Protein AF-A0AAV8XSD7-F1 (afdb_monomer_lite)

Foldseek 3Di:
DVVVVVVVVVCCLVVPPVNCVPDPPPDPVDCVVVVVVLCCCCCPVQVPPDDDDSVRSVVCVVPPVVVSVVVVVVCVVVVVDCVVVVVVVVVVVVVVPDDDDDDD

pLDDT: mean 77.79, std 9.69, range [54.22, 89.88]

Secondary structure (DSSP, 8-state):
-HHHHHHHHHTHHHH-GGG-TTS----S-SHHHHHHHHHHIIIIIS---S---HHHHHHIIIIIHHHHHHHHHHHHHTT---HHHHHHHHHHHHHHT-------

Radius of gyration: 22.31 Å; chains: 1; bounding box: 52×34×52 Å

Structure (mmCIF, N/CA/C/O backbone):
data_AF-A0AAV8XSD7-F1
#
_entry.id   AF-A0AAV8XSD7-F1
#
loop_
_atom_site.group_PDB
_atom_site.id
_atom_site.type_symbol
_atom_site.label_atom_id
_atom_site.label_alt_id
_atom_site.label_comp_id
_atom_site.label_asym_id
_atom_site.label_entity_id
_atom_site.label_seq_id
_atom_site.pdbx_PDB_ins_code
_atom_site.Cartn_x
_atom_site.Cartn_y
_atom_site.Cartn_z
_atom_site.occupancy
_atom_site.B_iso_or_equiv
_atom_site.auth_seq_id
_atom_site.auth_comp_id
_atom_site.auth_asym_id
_atom_site.auth_atom_id
_atom_site.pdbx_PDB_model_num
ATOM 1 N N . MET A 1 1 ? 0.364 -23.847 -28.672 1.00 54.22 1 MET A N 1
ATOM 2 C CA . MET A 1 1 ? 0.745 -23.024 -27.497 1.00 54.22 1 MET A CA 1
ATOM 3 C C . MET A 1 1 ? 2.248 -22.760 -27.501 1.00 54.22 1 MET A C 1
ATOM 5 O O . MET A 1 1 ? 2.634 -21.608 -27.377 1.00 54.22 1 MET A O 1
ATOM 9 N N . GLU A 1 2 ? 3.074 -23.784 -27.747 1.00 67.25 2 GLU A N 1
ATOM 10 C CA . GLU A 1 2 ? 4.537 -23.653 -27.875 1.00 67.25 2 GLU A CA 1
ATOM 11 C C . GLU A 1 2 ? 4.976 -22.724 -29.016 1.00 67.25 2 GLU A C 1
ATOM 13 O O . GLU A 1 2 ? 5.759 -21.813 -28.773 1.00 67.25 2 GLU A O 1
ATOM 18 N N . GLU A 1 3 ? 4.401 -22.846 -30.218 1.00 75.81 3 GLU A N 1
ATOM 19 C CA . GLU A 1 3 ? 4.748 -21.974 -31.360 1.00 75.81 3 GLU A CA 1
ATOM 20 C C . GLU A 1 3 ? 4.513 -20.482 -31.080 1.00 75.81 3 GLU A C 1
ATOM 22 O O . GLU A 1 3 ? 5.280 -19.627 -31.514 1.00 75.81 3 GLU A O 1
ATOM 27 N N . HIS A 1 4 ? 3.476 -20.158 -30.302 1.00 77.75 4 HIS A N 1
ATOM 28 C CA . HIS A 1 4 ? 3.166 -18.774 -29.952 1.00 77.75 4 HIS A CA 1
ATOM 29 C C . HIS A 1 4 ? 4.194 -18.194 -28.973 1.00 77.75 4 HIS A C 1
ATOM 31 O O . HIS A 1 4 ? 4.598 -17.043 -29.113 1.00 77.75 4 HIS A O 1
ATOM 37 N N . ILE A 1 5 ? 4.655 -19.001 -28.011 1.00 80.12 5 ILE A N 1
ATOM 38 C CA . ILE A 1 5 ? 5.697 -18.608 -27.054 1.00 80.12 5 ILE A CA 1
ATOM 39 C C . ILE A 1 5 ? 7.043 -18.452 -27.769 1.00 80.12 5 ILE A C 1
ATOM 41 O O . ILE A 1 5 ? 7.755 -17.483 -27.508 1.00 80.12 5 ILE A O 1
ATOM 45 N N . VAL A 1 6 ? 7.369 -19.356 -28.699 1.00 88.31 6 VAL A N 1
ATOM 46 C CA . VAL A 1 6 ? 8.601 -19.289 -29.500 1.00 88.31 6 VAL A CA 1
ATOM 47 C C . VAL A 1 6 ? 8.615 -18.027 -30.362 1.00 88.31 6 VAL A C 1
ATOM 49 O O . VAL A 1 6 ? 9.556 -17.243 -30.255 1.00 88.31 6 VAL A O 1
ATOM 52 N N . GLY A 1 7 ? 7.541 -17.749 -31.108 1.00 86.62 7 GLY A N 1
ATOM 53 C CA . GLY A 1 7 ? 7.449 -16.526 -31.914 1.00 86.62 7 GLY A CA 1
ATOM 54 C C . GLY A 1 7 ? 7.489 -15.241 -31.074 1.00 86.62 7 GLY A C 1
ATOM 55 O O . GLY A 1 7 ? 8.052 -14.227 -31.488 1.00 86.62 7 GLY A O 1
ATOM 56 N N . PHE A 1 8 ? 6.947 -15.270 -29.852 1.00 82.44 8 PHE A N 1
ATOM 57 C CA . PHE A 1 8 ? 7.034 -14.136 -28.928 1.00 82.44 8 PHE A CA 1
ATOM 58 C C . PHE A 1 8 ? 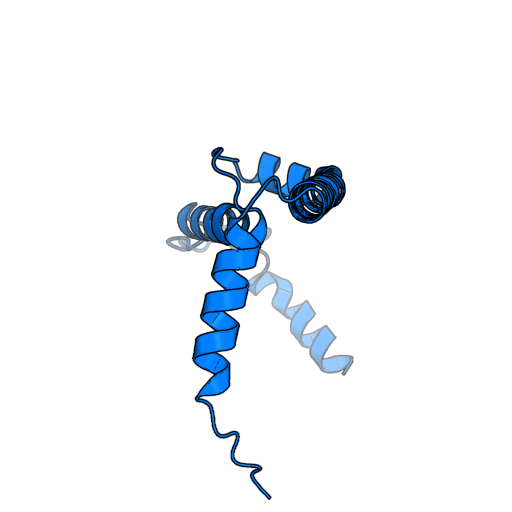8.458 -13.929 -28.383 1.00 82.44 8 PHE A C 1
ATOM 60 O O . PHE A 1 8 ? 8.913 -12.791 -28.223 1.00 82.44 8 PHE A O 1
ATOM 67 N N . TRP A 1 9 ? 9.176 -15.025 -28.122 1.00 84.50 9 TRP A N 1
ATOM 68 C CA . TRP A 1 9 ? 10.564 -15.016 -27.660 1.00 84.50 9 TRP A CA 1
ATOM 69 C C . TRP A 1 9 ? 11.548 -14.580 -28.750 1.00 84.50 9 TRP A C 1
ATOM 71 O O . TRP A 1 9 ? 12.518 -13.881 -28.455 1.00 84.50 9 TRP A O 1
ATOM 81 N N . GLU A 1 10 ? 11.299 -14.922 -30.012 1.00 88.19 10 GLU A N 1
ATOM 82 C CA . GLU A 1 10 ? 12.102 -14.456 -31.151 1.00 88.19 10 GLU A CA 1
ATOM 83 C C . GLU A 1 10 ? 12.074 -12.927 -31.282 1.00 88.19 10 GLU A C 1
ATOM 85 O O . GLU A 1 10 ? 13.098 -12.301 -31.558 1.00 88.19 10 GLU A O 1
ATOM 90 N N . ARG A 1 11 ? 10.938 -12.305 -30.948 1.00 82.81 11 ARG A N 1
ATOM 91 C CA . ARG A 1 11 ? 10.760 -10.844 -30.930 1.00 82.81 11 ARG A CA 1
ATOM 92 C C . ARG A 1 11 ? 11.287 -10.157 -29.667 1.00 82.81 11 ARG A C 1
ATOM 94 O O . ARG A 1 11 ? 11.029 -8.973 -29.454 1.00 82.81 11 ARG A O 1
ATOM 101 N N . LYS A 1 12 ? 12.053 -10.855 -28.820 1.00 84.75 12 LYS A N 1
ATOM 102 C CA . LYS A 1 12 ? 12.580 -10.301 -27.557 1.00 84.75 12 LYS A CA 1
ATOM 103 C C . LYS A 1 12 ? 13.391 -9.029 -27.695 1.00 84.75 12 LYS A C 1
ATOM 105 O O . LYS A 1 12 ? 13.400 -8.209 -26.784 1.00 84.75 12 LYS A O 1
ATOM 110 N N . THR A 1 13 ? 14.055 -8.836 -28.824 1.00 78.88 13 THR A N 1
ATOM 111 C CA . THR A 1 13 ? 14.844 -7.632 -29.100 1.00 78.88 13 THR A CA 1
ATOM 112 C C . THR A 1 13 ? 13.969 -6.387 -29.259 1.00 78.88 13 THR A C 1
ATOM 114 O O . THR A 1 13 ? 14.421 -5.286 -28.959 1.00 78.88 13 THR A O 1
ATOM 117 N N . GLU A 1 14 ? 12.699 -6.537 -29.643 1.00 76.88 14 GLU A N 1
ATOM 118 C CA . GLU A 1 14 ? 11.757 -5.420 -29.763 1.00 76.88 14 GLU A CA 1
ATOM 119 C C . GLU A 1 14 ? 11.285 -4.908 -28.396 1.00 76.88 14 GLU A C 1
ATOM 121 O O . GLU A 1 14 ? 10.973 -3.722 -28.248 1.00 76.88 14 GLU A O 1
ATOM 126 N N . TRP A 1 15 ? 11.224 -5.777 -27.381 1.00 70.94 15 TRP A N 1
ATOM 127 C CA . TRP A 1 15 ? 10.711 -5.448 -26.046 1.00 70.94 15 TRP A CA 1
ATOM 128 C C . TRP A 1 15 ? 11.747 -5.479 -24.918 1.00 70.94 15 TRP A C 1
ATOM 130 O O . TRP A 1 15 ? 11.494 -4.877 -23.872 1.00 70.94 15 TRP A O 1
ATOM 140 N N . CYS A 1 16 ? 12.933 -6.064 -25.115 1.00 74.19 16 CYS A N 1
ATOM 141 C CA . CYS A 1 16 ? 14.028 -5.942 -24.154 1.00 74.19 16 CYS A CA 1
ATOM 142 C C . CYS A 1 16 ? 14.504 -4.493 -24.088 1.00 74.19 16 CYS A C 1
ATOM 144 O O . CYS A 1 16 ? 14.966 -3.926 -25.078 1.00 74.19 16 CYS A O 1
ATOM 146 N N . LEU A 1 17 ? 14.480 -3.918 -22.886 1.00 67.19 17 LEU A N 1
ATOM 147 C CA . LEU A 1 17 ? 15.028 -2.587 -22.612 1.00 67.19 17 LEU A CA 1
ATOM 148 C C . LEU A 1 17 ? 16.500 -2.474 -23.040 1.00 67.19 17 LEU A C 1
ATOM 150 O O . LEU A 1 17 ? 16.912 -1.443 -23.562 1.00 67.19 17 LEU A O 1
ATOM 154 N N . CYS A 1 18 ? 17.251 -3.569 -22.898 1.00 73.75 18 CYS A N 1
ATOM 155 C CA . CYS A 1 18 ? 18.647 -3.695 -23.300 1.00 73.75 18 CYS A CA 1
ATOM 156 C C . CYS A 1 18 ? 18.891 -3.459 -24.803 1.00 73.75 18 CYS A C 1
ATOM 158 O O . CYS A 1 18 ? 19.943 -2.958 -25.189 1.00 73.75 18 CYS A O 1
ATOM 160 N N . CYS A 1 19 ? 17.911 -3.780 -25.652 1.00 71.00 19 CYS A N 1
ATOM 161 C CA . CYS A 1 19 ? 18.003 -3.675 -27.110 1.00 71.00 19 CYS A CA 1
ATOM 162 C C . CYS A 1 19 ? 17.444 -2.349 -27.657 1.00 71.00 19 CYS A C 1
ATOM 164 O O . CYS A 1 19 ? 17.556 -2.080 -28.850 1.00 71.00 19 CYS A O 1
ATOM 166 N N . ARG A 1 20 ? 16.864 -1.497 -26.800 1.00 68.75 20 ARG A N 1
ATOM 167 C CA . ARG A 1 20 ? 16.229 -0.220 -27.181 1.00 68.75 20 ARG A CA 1
ATOM 168 C C . ARG A 1 20 ? 17.167 0.991 -27.105 1.00 68.75 20 ARG A C 1
ATOM 170 O O . ARG A 1 20 ? 16.712 2.118 -27.255 1.00 68.75 20 ARG A O 1
ATOM 177 N N . SER A 1 21 ? 18.469 0.760 -26.919 1.00 63.28 21 SER A N 1
ATOM 178 C CA . SER A 1 21 ? 19.503 1.798 -26.776 1.00 63.28 21 SER A CA 1
ATOM 179 C C . SER A 1 21 ? 19.560 2.810 -27.930 1.00 63.28 21 SER A C 1
ATOM 181 O O . SER A 1 21 ? 20.022 3.926 -27.712 1.00 63.28 21 SER A O 1
ATOM 183 N N . SER A 1 22 ? 19.146 2.435 -29.144 1.00 66.81 22 SER A N 1
ATOM 184 C CA . SER A 1 22 ? 19.208 3.282 -30.344 1.00 66.81 22 SER A CA 1
ATOM 185 C C . SER A 1 22 ? 17.938 4.097 -30.604 1.00 66.81 22 SER A C 1
ATOM 187 O O . SER A 1 22 ? 17.967 5.036 -31.398 1.00 66.81 22 SER A O 1
ATOM 189 N N . TYR A 1 23 ? 16.821 3.772 -29.946 1.00 59.66 23 TYR A N 1
ATOM 190 C CA . TYR A 1 23 ? 15.576 4.513 -30.107 1.00 59.66 23 TYR A CA 1
ATOM 191 C C . TYR A 1 23 ? 15.535 5.668 -29.112 1.00 59.66 23 TYR A C 1
ATOM 193 O O . TYR A 1 23 ? 15.585 5.463 -27.900 1.00 59.66 23 T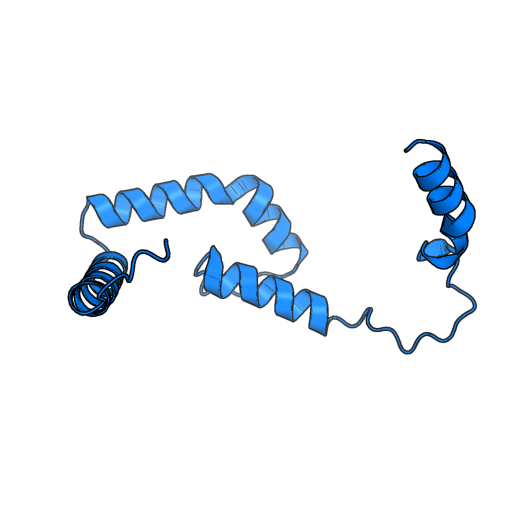YR A O 1
ATOM 201 N N . LEU A 1 24 ? 15.359 6.891 -29.619 1.00 56.34 24 LEU A N 1
ATOM 202 C CA . LEU A 1 24 ? 15.039 8.060 -28.804 1.00 56.34 24 LEU A CA 1
ATOM 203 C C . LEU A 1 24 ? 13.585 7.951 -28.312 1.00 56.34 24 LEU A C 1
ATOM 205 O O . LEU A 1 24 ? 12.717 8.748 -28.665 1.00 56.34 24 LEU A O 1
ATOM 209 N N . THR A 1 25 ? 13.274 6.925 -27.518 1.00 58.56 25 THR A N 1
ATOM 210 C CA . THR A 1 25 ? 12.008 6.889 -26.799 1.00 58.56 25 THR A CA 1
ATOM 211 C C . THR A 1 25 ? 12.040 8.058 -25.829 1.00 58.56 25 THR A C 1
ATOM 213 O O . THR A 1 25 ? 12.805 8.034 -24.863 1.00 58.56 25 THR A O 1
ATOM 216 N N . ARG A 1 26 ? 11.214 9.083 -26.073 1.00 56.12 26 ARG A N 1
ATOM 217 C CA . ARG A 1 26 ? 10.736 9.990 -25.021 1.00 56.12 26 ARG A CA 1
ATOM 218 C C . ARG A 1 26 ? 10.063 9.106 -23.975 1.00 56.12 26 ARG A C 1
ATOM 220 O O . ARG A 1 26 ? 8.890 8.773 -24.092 1.00 56.12 26 ARG A O 1
ATOM 227 N N . GLY A 1 27 ? 10.863 8.561 -23.070 1.00 55.72 27 GLY A N 1
ATOM 228 C CA . GLY A 1 27 ? 10.498 7.365 -22.339 1.00 55.72 27 GLY A CA 1
ATOM 229 C C . GLY A 1 27 ? 9.297 7.618 -21.442 1.00 55.72 27 GLY A C 1
ATOM 230 O O . GLY A 1 27 ? 9.362 8.427 -20.519 1.00 55.72 27 GLY A O 1
ATOM 231 N N . HIS A 1 28 ? 8.269 6.788 -21.606 1.00 54.47 28 HIS A N 1
ATOM 232 C CA . HIS A 1 28 ? 7.331 6.470 -20.527 1.00 54.47 28 HIS A CA 1
ATOM 233 C C . HIS A 1 28 ? 8.007 5.648 -19.399 1.00 54.47 28 HIS A C 1
ATOM 235 O O . HIS A 1 28 ? 7.336 5.095 -18.542 1.00 54.47 28 HIS A O 1
ATOM 241 N N . ASN A 1 29 ? 9.347 5.606 -19.374 1.00 57.41 29 ASN A N 1
ATOM 242 C CA . ASN A 1 29 ? 10.207 5.182 -18.263 1.00 57.41 29 ASN A CA 1
ATOM 243 C C . ASN A 1 29 ? 10.317 6.269 -17.176 1.00 57.41 29 ASN A C 1
ATOM 245 O O . ASN A 1 29 ? 11.231 6.263 -16.356 1.00 57.41 29 ASN A O 1
ATOM 249 N N . THR A 1 30 ? 9.443 7.271 -17.230 1.00 56.16 30 THR A N 1
ATOM 250 C CA . THR A 1 30 ? 9.433 8.399 -16.314 1.00 56.16 30 THR A CA 1
ATOM 251 C C . THR A 1 30 ? 8.937 7.944 -14.949 1.00 56.16 30 THR A C 1
ATOM 253 O O . THR A 1 30 ? 7.943 7.224 -14.831 1.00 56.16 30 THR A O 1
ATOM 256 N N . ASN A 1 31 ? 9.629 8.428 -13.919 1.00 67.25 31 ASN A N 1
ATOM 257 C CA . ASN A 1 31 ? 9.346 8.226 -12.500 1.00 67.25 31 ASN A CA 1
ATOM 258 C C . ASN A 1 31 ? 7.842 8.310 -12.162 1.00 67.25 31 ASN A C 1
ATOM 260 O O . ASN A 1 31 ? 7.366 7.540 -11.344 1.00 67.25 31 ASN A O 1
ATOM 264 N N . ASN A 1 32 ? 7.065 9.133 -12.877 1.00 76.88 32 ASN A N 1
ATOM 265 C CA . ASN A 1 32 ? 5.609 9.250 -12.746 1.00 76.88 32 ASN A CA 1
ATOM 266 C C . ASN A 1 32 ? 4.847 7.918 -12.657 1.00 76.88 32 ASN A C 1
ATOM 268 O O . ASN A 1 32 ? 4.002 7.774 -11.781 1.00 76.88 32 ASN A O 1
ATOM 272 N N . MET A 1 33 ? 5.099 6.945 -13.542 1.00 78.81 33 MET A N 1
ATOM 273 C CA . MET A 1 33 ? 4.341 5.680 -13.506 1.00 78.81 33 MET A CA 1
ATOM 274 C C . MET A 1 33 ? 4.675 4.865 -12.254 1.00 78.81 33 MET A C 1
ATOM 276 O O . MET A 1 33 ? 3.793 4.272 -11.629 1.00 78.81 33 MET A O 1
ATOM 280 N N . VAL A 1 34 ? 5.949 4.879 -11.861 1.00 78.62 34 VAL A N 1
ATOM 281 C CA . VAL A 1 34 ? 6.437 4.236 -10.640 1.00 78.62 34 VAL A CA 1
ATOM 282 C C . VAL A 1 34 ? 5.875 4.951 -9.409 1.00 78.62 34 VAL A C 1
ATOM 284 O O . VAL A 1 34 ? 5.331 4.299 -8.525 1.00 78.62 34 VAL A O 1
ATOM 287 N N . GLU A 1 35 ? 5.899 6.281 -9.375 1.00 80.19 35 GLU A N 1
ATOM 288 C CA . GLU A 1 35 ? 5.332 7.098 -8.300 1.00 80.19 35 GLU A CA 1
ATOM 289 C C . GLU A 1 35 ? 3.826 6.909 -8.148 1.00 80.19 35 GLU A C 1
ATOM 291 O O . GLU A 1 35 ? 3.342 6.783 -7.023 1.00 80.19 35 GLU A O 1
ATOM 296 N N . VAL A 1 36 ? 3.075 6.866 -9.252 1.00 83.19 36 VAL A N 1
ATOM 297 C CA . VAL A 1 36 ? 1.632 6.589 -9.232 1.00 83.19 36 VAL A CA 1
ATOM 298 C C . VAL A 1 36 ? 1.375 5.186 -8.687 1.00 83.19 36 VAL A C 1
ATOM 300 O O . VAL A 1 36 ? 0.517 5.021 -7.822 1.00 83.19 36 VAL A O 1
ATOM 303 N N . SER A 1 37 ? 2.151 4.191 -9.119 1.00 81.50 37 SER A N 1
ATOM 304 C CA . SER A 1 37 ? 2.017 2.809 -8.638 1.00 81.50 37 SER A CA 1
ATOM 305 C C . SER A 1 37 ? 2.322 2.694 -7.140 1.00 81.50 37 SER A C 1
ATOM 307 O O . SER A 1 37 ? 1.531 2.129 -6.385 1.00 81.50 37 SER A O 1
ATOM 309 N N . ILE A 1 38 ? 3.418 3.306 -6.679 1.00 81.44 38 ILE A N 1
ATOM 310 C CA . ILE A 1 38 ? 3.786 3.378 -5.256 1.00 81.44 38 ILE A CA 1
ATOM 311 C C . ILE A 1 38 ? 2.700 4.097 -4.462 1.00 81.44 38 ILE A C 1
ATOM 313 O O . ILE A 1 38 ? 2.333 3.645 -3.380 1.00 81.44 38 ILE A O 1
ATOM 317 N N . ARG A 1 39 ? 2.151 5.194 -4.994 1.00 82.31 39 ARG A N 1
ATOM 318 C CA . ARG A 1 39 ? 1.069 5.945 -4.353 1.00 82.31 39 ARG A CA 1
ATOM 319 C C . ARG A 1 39 ? -0.176 5.082 -4.181 1.00 82.31 39 ARG A C 1
ATOM 321 O O . ARG A 1 39 ? -0.718 5.044 -3.082 1.00 82.31 39 ARG A O 1
ATOM 328 N N . ILE A 1 40 ? -0.591 4.348 -5.215 1.00 82.06 40 ILE A N 1
ATOM 329 C CA . ILE A 1 40 ? -1.739 3.434 -5.134 1.00 82.06 40 ILE A CA 1
ATOM 330 C C . ILE A 1 40 ? -1.511 2.386 -4.043 1.00 82.06 40 ILE A C 1
ATOM 332 O O . ILE A 1 40 ? -2.373 2.229 -3.179 1.00 82.06 40 ILE A O 1
ATOM 336 N N . ILE A 1 41 ? -0.353 1.720 -4.047 1.00 79.94 41 ILE A N 1
ATOM 337 C CA . ILE A 1 41 ? -0.014 0.692 -3.053 1.00 79.94 41 ILE A CA 1
ATOM 338 C C . ILE A 1 41 ? -0.025 1.295 -1.644 1.00 79.94 41 ILE A C 1
ATOM 340 O O . ILE A 1 41 ? -0.723 0.814 -0.753 1.00 79.94 41 ILE A O 1
ATOM 344 N N . LYS A 1 42 ? 0.699 2.393 -1.443 1.00 81.00 42 LYS A N 1
ATOM 345 C CA . LYS A 1 42 ? 0.865 3.037 -0.141 1.00 81.00 42 LYS A CA 1
ATOM 346 C C . LYS A 1 42 ? -0.456 3.581 0.417 1.00 81.00 42 LYS A C 1
ATOM 348 O O . LYS A 1 42 ? -0.747 3.345 1.588 1.00 81.00 42 LYS A O 1
ATOM 353 N N . ASP A 1 43 ? -1.252 4.275 -0.397 1.00 77.75 43 ASP A N 1
ATOM 354 C CA . ASP A 1 43 ? -2.471 4.955 0.061 1.00 77.75 43 ASP A CA 1
ATOM 355 C C . ASP A 1 43 ? -3.677 4.006 0.142 1.00 77.75 43 ASP A C 1
ATOM 357 O O . ASP A 1 43 ? -4.419 4.048 1.124 1.00 77.75 43 ASP A O 1
ATOM 361 N N . ASN A 1 44 ? -3.879 3.138 -0.858 1.00 71.94 44 ASN A N 1
ATOM 362 C CA . ASN A 1 44 ? -5.085 2.302 -0.936 1.00 71.94 44 ASN A CA 1
ATOM 363 C C . ASN A 1 44 ? -4.910 0.947 -0.252 1.00 71.94 44 ASN A C 1
ATOM 365 O O . ASN A 1 44 ? -5.826 0.487 0.426 1.00 71.94 44 ASN A O 1
ATOM 369 N N . ILE A 1 45 ? -3.753 0.306 -0.431 1.00 69.94 45 ILE A N 1
ATOM 370 C CA . ILE A 1 45 ? -3.527 -1.057 0.066 1.00 69.94 45 ILE A CA 1
ATOM 371 C C . ILE A 1 45 ? -3.005 -0.997 1.500 1.00 69.94 45 ILE A C 1
ATOM 373 O O . ILE A 1 45 ? -3.575 -1.613 2.402 1.00 69.94 45 ILE A O 1
ATOM 377 N N . LEU A 1 46 ? -1.953 -0.208 1.722 1.00 73.75 46 LEU A N 1
ATOM 378 C CA . LEU A 1 46 ? -1.238 -0.180 2.998 1.00 73.75 46 LEU A CA 1
ATOM 379 C C . LEU A 1 46 ? -1.755 0.895 3.966 1.00 73.75 46 LEU A C 1
ATOM 381 O O . LEU A 1 46 ? -1.475 0.830 5.160 1.00 73.75 46 LEU A O 1
ATOM 385 N N . GLN A 1 47 ? -2.491 1.896 3.465 1.00 71.75 47 GLN A N 1
ATOM 386 C CA . GLN A 1 47 ? -2.931 3.080 4.220 1.00 71.75 47 GLN A CA 1
ATOM 387 C C . GLN A 1 47 ? -1.793 3.731 5.037 1.00 71.75 47 GLN A C 1
ATOM 389 O O . GLN A 1 47 ? -2.005 4.236 6.143 1.00 71.75 47 GLN A O 1
ATOM 394 N N . LEU A 1 48 ? -0.562 3.701 4.515 1.00 69.69 48 LEU A N 1
ATOM 395 C CA . LEU A 1 48 ? 0.610 4.241 5.197 1.00 69.69 48 LEU A CA 1
ATOM 396 C C . LEU A 1 48 ? 0.691 5.753 4.978 1.00 69.69 48 LEU A C 1
ATOM 398 O O . LEU A 1 48 ? 0.841 6.230 3.857 1.00 69.69 48 LEU A O 1
ATOM 402 N N . CYS A 1 49 ? 0.684 6.522 6.068 1.00 64.94 49 CYS A N 1
ATOM 403 C CA . CYS A 1 49 ? 0.852 7.978 6.000 1.00 64.94 49 CYS A CA 1
ATOM 404 C C . CYS A 1 49 ? 2.303 8.419 5.712 1.00 64.94 49 CYS A C 1
ATOM 406 O O . CYS A 1 49 ? 2.535 9.586 5.410 1.00 64.94 49 CYS A O 1
ATOM 408 N N . LYS A 1 50 ? 3.296 7.519 5.815 1.00 69.88 50 LYS A N 1
ATOM 409 C CA . LYS A 1 50 ? 4.713 7.830 5.550 1.00 69.88 50 LYS A CA 1
ATOM 410 C C . LYS A 1 50 ? 5.051 7.662 4.072 1.00 69.88 50 LYS A C 1
ATOM 412 O O . LYS A 1 50 ? 4.702 6.648 3.482 1.00 69.88 50 LYS A O 1
ATOM 417 N N . ALA A 1 51 ? 5.788 8.616 3.501 1.00 65.19 51 ALA A N 1
ATOM 418 C CA . ALA A 1 51 ? 6.354 8.481 2.162 1.00 65.19 51 ALA A CA 1
ATOM 419 C C . ALA A 1 51 ? 7.378 7.332 2.133 1.00 65.19 51 ALA A C 1
ATOM 421 O O . ALA A 1 51 ? 8.380 7.376 2.844 1.00 65.19 51 ALA A O 1
ATOM 422 N N . LEU A 1 52 ? 7.111 6.309 1.320 1.00 70.56 52 LEU A N 1
ATOM 423 C CA . LEU A 1 52 ? 8.051 5.235 1.012 1.00 70.56 52 LEU A CA 1
ATOM 424 C C . LEU A 1 52 ? 8.556 5.437 -0.415 1.00 70.56 52 LEU A C 1
ATOM 426 O O . LEU A 1 52 ? 7.767 5.708 -1.319 1.00 70.56 52 LEU A O 1
ATOM 430 N N . ASN A 1 53 ? 9.867 5.310 -0.619 1.00 79.62 53 ASN A N 1
ATOM 431 C CA . ASN A 1 53 ? 10.427 5.221 -1.966 1.00 79.62 53 ASN A CA 1
ATOM 432 C C . ASN A 1 53 ? 10.167 3.818 -2.559 1.00 79.62 53 ASN A C 1
ATOM 434 O O . ASN A 1 53 ? 9.664 2.923 -1.875 1.00 79.62 53 ASN A O 1
ATOM 438 N N . ALA A 1 54 ? 10.482 3.624 -3.843 1.00 79.62 54 ALA A N 1
ATOM 439 C CA . ALA A 1 54 ? 10.216 2.367 -4.550 1.00 79.62 54 ALA A CA 1
ATOM 440 C C . ALA A 1 54 ? 10.827 1.150 -3.839 1.00 79.62 54 ALA A C 1
ATOM 442 O O . ALA A 1 54 ? 10.146 0.158 -3.596 1.00 79.62 54 ALA A O 1
ATOM 443 N N . VAL A 1 55 ? 12.095 1.266 -3.442 1.00 83.62 55 VAL A N 1
ATOM 444 C CA . VAL A 1 55 ? 12.848 0.197 -2.776 1.00 83.62 55 VAL A CA 1
ATOM 445 C C . VAL A 1 55 ? 12.242 -0.132 -1.414 1.00 83.62 55 VAL A C 1
ATOM 447 O O . VAL A 1 55 ? 11.969 -1.293 -1.131 1.00 83.62 55 VAL A O 1
ATOM 450 N N . ALA A 1 56 ? 11.946 0.884 -0.602 1.00 83.75 56 ALA A N 1
ATOM 451 C CA . ALA A 1 56 ? 11.327 0.709 0.708 1.00 83.75 56 ALA A CA 1
ATOM 452 C C . ALA A 1 56 ? 9.909 0.129 0.610 1.00 83.75 56 ALA A C 1
ATOM 454 O O . ALA A 1 56 ? 9.460 -0.560 1.520 1.00 83.75 56 ALA A O 1
ATOM 455 N N . THR A 1 57 ? 9.198 0.390 -0.490 1.00 82.50 57 THR A N 1
ATOM 456 C CA . THR A 1 57 ? 7.876 -0.195 -0.740 1.00 82.50 57 THR A CA 1
ATOM 457 C C . THR A 1 57 ? 7.996 -1.687 -1.036 1.00 82.50 57 THR A C 1
ATOM 459 O O . THR A 1 57 ? 7.242 -2.474 -0.471 1.00 82.50 57 THR A O 1
ATOM 462 N N . ILE A 1 58 ? 8.956 -2.087 -1.875 1.00 85.06 58 ILE A N 1
ATOM 463 C CA . ILE A 1 58 ? 9.219 -3.503 -2.174 1.00 85.06 58 ILE A CA 1
ATOM 464 C C . ILE A 1 58 ? 9.657 -4.247 -0.911 1.00 85.06 58 ILE A C 1
ATOM 466 O O . ILE A 1 58 ? 9.122 -5.316 -0.621 1.00 85.06 58 ILE A O 1
ATOM 470 N N . ASP A 1 59 ? 10.578 -3.670 -0.140 1.00 88.00 59 ASP A N 1
ATOM 471 C CA . ASP A 1 59 ? 11.034 -4.241 1.130 1.00 88.00 59 ASP A CA 1
ATOM 472 C C . ASP A 1 59 ? 9.874 -4.399 2.124 1.00 88.00 59 ASP A C 1
ATOM 474 O O . ASP A 1 59 ? 9.657 -5.476 2.680 1.00 88.00 59 ASP A O 1
ATOM 478 N N . PHE A 1 60 ? 9.040 -3.366 2.265 1.00 84.81 60 PHE A N 1
ATOM 479 C CA . PHE A 1 60 ? 7.864 -3.429 3.124 1.00 84.81 60 PHE A CA 1
ATOM 480 C C . PHE A 1 60 ? 6.891 -4.534 2.696 1.00 84.81 60 PHE A C 1
ATOM 482 O O . PHE A 1 60 ? 6.438 -5.311 3.535 1.00 84.81 60 PHE A O 1
ATOM 489 N N . VAL A 1 61 ? 6.564 -4.606 1.401 1.00 85.06 61 VAL A N 1
ATOM 490 C CA . VAL A 1 61 ? 5.638 -5.613 0.860 1.00 85.06 61 VAL A CA 1
ATOM 491 C C . VAL A 1 61 ? 6.189 -7.024 1.063 1.00 85.06 61 VAL A C 1
ATOM 493 O O . VAL A 1 61 ? 5.422 -7.927 1.384 1.00 85.06 61 VAL A O 1
ATOM 496 N N . SER A 1 62 ? 7.502 -7.201 0.918 1.00 87.69 62 SER A N 1
ATOM 497 C CA . SER A 1 62 ? 8.144 -8.516 1.001 1.00 87.69 62 SER A CA 1
ATOM 498 C C . SER A 1 62 ? 8.315 -9.003 2.442 1.00 87.69 62 SER A C 1
ATOM 500 O O . SER A 1 62 ? 8.142 -10.189 2.697 1.00 87.69 62 SER A O 1
ATOM 502 N N . ASN A 1 63 ? 8.634 -8.103 3.380 1.00 89.81 63 ASN A N 1
ATOM 503 C CA . ASN A 1 63 ? 9.074 -8.486 4.728 1.00 89.81 63 ASN A CA 1
ATOM 504 C C . ASN A 1 63 ? 8.105 -8.069 5.847 1.00 89.81 63 ASN A C 1
ATOM 506 O O . ASN A 1 63 ? 7.971 -8.768 6.848 1.00 89.81 63 ASN A O 1
ATOM 510 N N . GLN A 1 64 ? 7.403 -6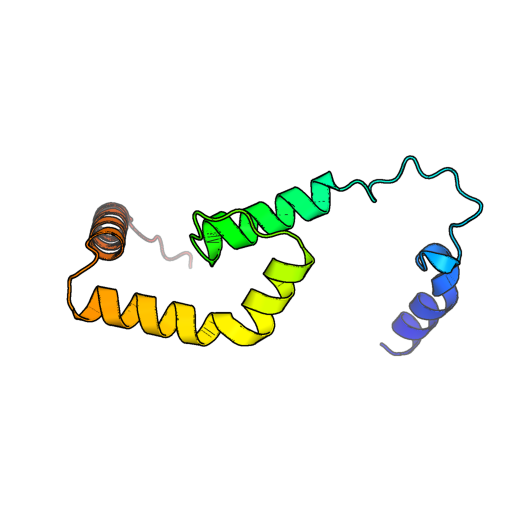.942 5.696 1.00 86.56 64 GLN A N 1
ATOM 511 C CA . GLN A 1 64 ? 6.670 -6.293 6.796 1.00 86.56 64 GLN A CA 1
ATOM 512 C C . GLN A 1 64 ? 5.144 -6.303 6.624 1.00 86.56 64 GLN A C 1
ATOM 514 O O . GLN A 1 64 ? 4.413 -5.988 7.570 1.00 86.56 64 GLN A O 1
ATOM 519 N N . LEU A 1 65 ? 4.650 -6.666 5.437 1.00 86.06 65 LEU A N 1
ATOM 520 C CA . LEU A 1 65 ? 3.233 -6.613 5.074 1.00 86.06 65 LEU A CA 1
ATOM 521 C C . LEU A 1 65 ? 2.350 -7.449 6.002 1.00 86.06 65 LEU A C 1
ATOM 523 O O . LEU A 1 65 ? 1.312 -6.983 6.474 1.00 86.06 65 LEU A O 1
ATOM 527 N N . GLU A 1 66 ? 2.774 -8.678 6.279 1.00 88.50 66 GLU A N 1
ATOM 528 C CA . GLU A 1 66 ? 2.020 -9.608 7.115 1.00 88.50 66 GLU A CA 1
ATOM 529 C C . GLU A 1 66 ? 1.868 -9.062 8.539 1.00 88.50 66 GLU A C 1
ATOM 531 O O . GLU A 1 66 ? 0.753 -8.907 9.045 1.00 88.50 66 GLU A O 1
ATOM 536 N N . GLN A 1 67 ? 2.983 -8.670 9.161 1.00 88.56 67 GLN A N 1
ATOM 537 C CA . GLN A 1 67 ? 2.985 -8.111 10.514 1.00 88.56 67 GLN A CA 1
ATOM 538 C C . GLN A 1 67 ? 2.151 -6.828 10.604 1.00 88.56 67 GLN A C 1
ATOM 540 O O . GLN A 1 67 ? 1.453 -6.599 11.598 1.00 88.56 67 GLN A O 1
ATOM 545 N N . HIS A 1 68 ? 2.185 -6.002 9.556 1.00 87.31 68 HIS A N 1
ATOM 546 C CA . HIS A 1 68 ? 1.353 -4.812 9.464 1.00 87.31 68 HIS A CA 1
ATOM 547 C C . HIS A 1 68 ? -0.141 -5.160 9.523 1.00 87.31 68 HIS A C 1
ATOM 549 O O . HIS A 1 68 ? -0.863 -4.602 10.358 1.00 87.31 68 HIS A O 1
ATOM 555 N N . TYR A 1 69 ? -0.610 -6.106 8.703 1.00 86.44 69 TYR A N 1
ATOM 556 C CA . TYR A 1 69 ? -2.023 -6.495 8.698 1.00 86.44 69 TYR A CA 1
ATOM 557 C C . TYR A 1 69 ? -2.455 -7.204 9.981 1.00 86.44 69 TYR A C 1
ATOM 559 O O . TYR A 1 69 ? -3.547 -6.920 10.478 1.00 86.44 69 TYR A O 1
ATOM 567 N N . VAL A 1 70 ? -1.597 -8.031 10.586 1.00 89.69 70 VAL A N 1
ATOM 568 C CA . VAL A 1 70 ? -1.854 -8.603 11.920 1.00 89.69 70 VAL A CA 1
ATOM 569 C C . VAL A 1 70 ? -2.083 -7.488 12.946 1.00 89.69 70 VAL A C 1
ATOM 571 O O . VAL A 1 70 ? -3.032 -7.540 13.735 1.00 89.69 70 VAL A O 1
ATOM 574 N N . GLY A 1 71 ? -1.265 -6.433 12.908 1.00 87.75 71 GLY A N 1
ATOM 575 C CA . GLY A 1 71 ? -1.444 -5.250 13.747 1.00 87.75 71 GLY A CA 1
ATOM 576 C C . GLY A 1 71 ? -2.772 -4.530 13.494 1.00 87.75 71 GLY A C 1
ATOM 577 O O . GLY A 1 71 ? -3.441 -4.124 14.448 1.00 87.75 71 GLY A O 1
ATOM 578 N N . CYS A 1 72 ? -3.180 -4.391 12.232 1.00 83.88 72 CYS A N 1
ATOM 579 C CA . CYS A 1 72 ? -4.457 -3.783 11.852 1.00 83.88 72 CYS A CA 1
ATOM 580 C C . CYS A 1 72 ? -5.658 -4.588 12.366 1.00 83.88 72 CYS A C 1
ATOM 582 O O . CYS A 1 72 ? -6.540 -4.015 13.009 1.00 83.88 72 CYS A O 1
ATOM 584 N N . ILE A 1 73 ? -5.657 -5.909 12.168 1.00 85.88 73 ILE A N 1
ATOM 585 C CA . ILE A 1 73 ? -6.718 -6.805 12.651 1.00 85.88 73 ILE A CA 1
ATOM 586 C C . ILE A 1 73 ? -6.792 -6.763 14.176 1.00 85.88 73 ILE A C 1
ATOM 588 O O . ILE A 1 73 ? -7.873 -6.609 14.738 1.00 85.88 73 ILE A O 1
ATOM 592 N N . ARG A 1 74 ? -5.649 -6.819 14.867 1.00 87.38 74 ARG A N 1
ATOM 593 C CA . ARG A 1 74 ? -5.612 -6.752 16.333 1.00 87.38 74 ARG A CA 1
ATOM 594 C C . ARG A 1 74 ? -6.173 -5.434 16.865 1.00 87.38 74 ARG A C 1
ATOM 596 O O . ARG A 1 74 ? -6.922 -5.432 17.837 1.00 87.38 74 ARG A O 1
ATOM 603 N N . LYS A 1 75 ? -5.823 -4.308 16.238 1.00 85.00 75 LYS A N 1
ATOM 604 C CA . LYS A 1 75 ? -6.362 -2.989 16.604 1.00 85.00 75 LYS A CA 1
ATOM 605 C C . LYS A 1 75 ? -7.875 -2.919 16.404 1.00 85.00 75 LYS A C 1
ATOM 607 O O . LYS A 1 75 ? -8.553 -2.330 17.242 1.00 85.00 75 LYS A O 1
ATOM 612 N N . TYR A 1 76 ? -8.378 -3.519 15.329 1.00 83.81 76 TYR A N 1
ATOM 613 C CA . TYR A 1 76 ? -9.810 -3.619 15.068 1.00 83.81 76 TYR A CA 1
ATOM 614 C C . TYR A 1 76 ? -10.521 -4.507 16.098 1.00 83.81 76 TYR A C 1
ATOM 616 O O . TYR A 1 76 ? -11.494 -4.069 16.696 1.00 83.81 76 TYR A O 1
ATOM 624 N N . ALA A 1 77 ? -9.992 -5.700 16.381 1.00 85.19 77 ALA A N 1
ATOM 625 C CA . ALA A 1 77 ? -10.561 -6.629 17.361 1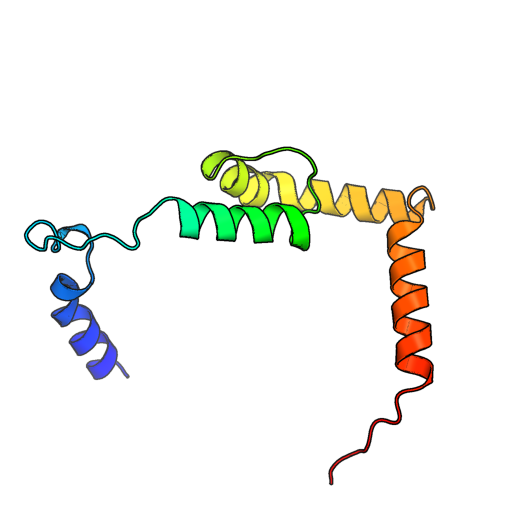.00 85.19 77 ALA A CA 1
ATOM 626 C C . ALA A 1 77 ? -10.618 -6.043 18.783 1.00 85.19 77 ALA A C 1
ATOM 628 O O . ALA A 1 77 ? -11.516 -6.363 19.551 1.00 85.19 77 ALA A O 1
ATOM 629 N N . LEU A 1 78 ? -9.671 -5.166 19.129 1.00 87.31 78 LEU A N 1
ATOM 630 C CA . LEU A 1 78 ? -9.661 -4.431 20.398 1.00 87.31 78 LEU A CA 1
ATOM 631 C C . LEU A 1 78 ? -10.501 -3.140 20.363 1.00 87.31 78 LEU A C 1
ATOM 633 O O . LEU A 1 78 ? -10.360 -2.311 21.262 1.00 87.31 78 LEU A O 1
ATOM 637 N N . SER A 1 79 ? -11.292 -2.920 19.308 1.00 79.56 79 SER A N 1
ATOM 638 C CA . SER A 1 79 ? -12.100 -1.714 19.063 1.00 79.56 79 SER A CA 1
ATOM 639 C C . SER A 1 79 ? -11.318 -0.400 19.174 1.00 79.56 79 SER A C 1
ATOM 641 O O . SER A 1 79 ? -11.874 0.659 19.453 1.00 79.56 79 SER A O 1
ATOM 643 N N . ARG A 1 80 ? -10.001 -0.436 18.934 1.00 75.56 80 ARG A N 1
ATOM 644 C CA . ARG A 1 80 ? -9.128 0.748 19.016 1.00 75.56 80 ARG A CA 1
ATOM 645 C C . ARG A 1 80 ? -9.173 1.604 17.753 1.00 75.56 80 ARG A C 1
ATOM 647 O O . ARG A 1 80 ? -8.589 2.683 17.727 1.00 75.56 80 ARG A O 1
ATOM 654 N N . VAL A 1 81 ? -9.806 1.113 16.688 1.00 74.00 81 VAL A N 1
ATOM 655 C CA . VAL A 1 81 ? -9.922 1.810 15.404 1.00 74.00 81 VAL A CA 1
ATOM 656 C C . VAL A 1 81 ? -11.348 1.652 14.883 1.00 74.00 81 VAL A C 1
ATOM 658 O O . VAL A 1 81 ? -11.722 0.577 14.431 1.00 74.00 81 VAL A O 1
ATOM 661 N N . ALA A 1 82 ? -12.114 2.746 14.886 1.00 73.94 82 ALA A N 1
ATOM 662 C CA . ALA A 1 82 ? -13.509 2.774 14.428 1.00 73.94 82 ALA A CA 1
ATOM 663 C C . ALA A 1 82 ? -13.660 2.884 12.897 1.00 73.94 82 ALA A C 1
ATOM 665 O O . ALA A 1 82 ? -14.741 2.703 12.349 1.00 73.94 82 ALA A O 1
ATOM 666 N N . LYS A 1 83 ? -12.581 3.198 12.167 1.00 78.56 83 LYS A N 1
ATOM 667 C CA . LYS A 1 83 ? -12.630 3.443 10.714 1.00 78.56 83 LYS A CA 1
ATOM 668 C C . LYS A 1 83 ? -13.169 2.245 9.900 1.00 78.56 83 LYS A C 1
ATOM 670 O O . LYS A 1 83 ? -14.003 2.494 9.030 1.00 78.56 83 LYS A O 1
ATOM 675 N N . PRO A 1 84 ? -12.759 0.981 10.146 1.00 75.56 84 PRO A N 1
ATOM 676 C CA . PRO A 1 84 ? -13.331 -0.174 9.453 1.00 75.56 84 PRO A CA 1
ATOM 677 C C . PRO A 1 84 ? -14.820 -0.358 9.747 1.00 75.56 84 PRO A C 1
ATOM 679 O O . PRO A 1 84 ? -15.576 -0.674 8.838 1.00 75.56 84 PRO A O 1
ATOM 682 N N . GLU A 1 85 ? -15.251 -0.091 10.980 1.00 80.69 85 GLU A N 1
ATOM 683 C CA . GLU A 1 85 ? -16.656 -0.172 11.385 1.00 80.69 85 GLU A CA 1
ATOM 684 C C . GLU A 1 85 ? -17.506 0.907 10.696 1.00 80.69 85 GLU A C 1
ATOM 686 O O . GLU A 1 85 ? -18.563 0.613 10.144 1.00 80.69 85 GLU A O 1
ATOM 691 N N . LEU A 1 86 ? -17.005 2.144 10.612 1.00 81.12 86 LEU A N 1
ATOM 692 C CA . LEU A 1 86 ? -17.647 3.225 9.854 1.00 81.12 86 LEU A CA 1
ATOM 693 C C . LEU A 1 86 ? -17.754 2.899 8.356 1.00 81.12 86 LEU A C 1
ATOM 695 O O . LEU A 1 86 ? -18.786 3.160 7.736 1.00 81.12 86 LEU A O 1
ATOM 699 N N . LEU A 1 87 ? -16.703 2.320 7.767 1.00 83.38 87 LEU A N 1
ATOM 700 C CA . LEU A 1 87 ? -16.711 1.858 6.376 1.00 83.38 87 LEU A CA 1
ATOM 701 C C . LEU A 1 87 ? -17.719 0.726 6.170 1.00 83.38 87 LEU A C 1
ATOM 703 O O . LEU A 1 87 ? -18.510 0.797 5.233 1.00 83.38 87 LEU A O 1
ATOM 707 N N . TYR A 1 88 ? -17.722 -0.273 7.053 1.00 85.19 88 TYR A N 1
ATOM 708 C CA . TYR A 1 88 ? -18.679 -1.375 7.030 1.00 85.19 88 TYR A CA 1
ATOM 709 C C . TYR A 1 88 ? -20.114 -0.858 7.103 1.00 85.19 88 TYR A C 1
ATOM 711 O O . TYR A 1 88 ? -20.913 -1.177 6.230 1.00 85.19 88 TYR A O 1
ATOM 719 N N . ASN A 1 89 ? -20.423 0.012 8.065 1.00 87.62 89 ASN A N 1
ATOM 720 C CA . ASN A 1 89 ? -21.755 0.593 8.214 1.00 87.62 89 ASN A CA 1
ATOM 721 C C . ASN A 1 89 ? -22.166 1.395 6.975 1.00 87.62 89 ASN A C 1
ATOM 723 O O . ASN A 1 89 ? -23.295 1.269 6.504 1.00 87.62 89 ASN A O 1
ATOM 727 N N . LYS A 1 90 ? -21.243 2.163 6.384 1.00 88.38 90 LYS A N 1
ATOM 728 C CA . LYS A 1 90 ? -21.491 2.878 5.126 1.00 88.38 90 LYS A CA 1
ATOM 729 C C . LYS A 1 90 ? -21.816 1.921 3.974 1.00 88.38 90 LYS A C 1
ATOM 731 O O . LYS A 1 90 ? -22.753 2.179 3.220 1.00 88.38 90 LYS A O 1
ATOM 736 N N . PHE A 1 91 ? -21.054 0.836 3.822 1.00 88.00 91 PHE A N 1
ATOM 737 C CA . PHE A 1 91 ? -21.313 -0.175 2.794 1.00 88.00 91 PHE A CA 1
ATOM 738 C C . PHE A 1 91 ? -22.621 -0.919 3.042 1.00 88.00 91 PHE A C 1
ATOM 740 O O . PHE A 1 91 ? -23.399 -1.080 2.110 1.00 88.00 91 PHE A O 1
ATOM 747 N N . TYR A 1 92 ? -22.881 -1.317 4.285 1.00 89.75 92 TYR A N 1
ATOM 748 C CA . TYR A 1 92 ? -24.099 -2.004 4.692 1.00 89.75 92 TYR A CA 1
ATOM 749 C C . TYR A 1 92 ? -25.342 -1.167 4.390 1.00 89.75 92 TYR A C 1
ATOM 751 O O . TYR A 1 92 ? -26.270 -1.663 3.761 1.00 89.75 92 TYR A O 1
ATOM 759 N N . LEU A 1 93 ? -25.336 0.120 4.751 1.00 89.88 93 LEU A N 1
ATOM 760 C CA . LEU A 1 93 ? -26.438 1.035 4.440 1.00 89.88 93 LEU A CA 1
ATOM 761 C C . LEU A 1 93 ? -26.666 1.153 2.932 1.00 89.88 93 LEU A C 1
ATOM 763 O O . LEU A 1 93 ? -27.800 1.059 2.477 1.00 89.88 93 LEU A O 1
ATOM 767 N N . LYS A 1 94 ? -25.590 1.286 2.152 1.00 88.25 94 LYS A N 1
ATOM 768 C CA . LYS A 1 94 ? -25.684 1.363 0.691 1.00 88.25 94 LYS A CA 1
ATOM 769 C C . LYS A 1 94 ? -26.187 0.058 0.066 1.00 88.25 94 LYS A C 1
ATOM 771 O O . LYS A 1 94 ? -26.905 0.094 -0.923 1.00 88.25 94 LYS A O 1
ATOM 776 N N . ALA A 1 95 ? -25.799 -1.085 0.627 1.00 87.88 95 ALA A N 1
ATOM 777 C CA . ALA A 1 95 ? -26.217 -2.402 0.161 1.00 87.88 95 ALA A CA 1
ATOM 778 C C . ALA A 1 95 ? -27.658 -2.741 0.553 1.00 87.88 95 ALA A C 1
ATOM 780 O O . ALA A 1 95 ? -28.332 -3.452 -0.185 1.00 87.88 95 ALA A O 1
ATOM 781 N N . LYS A 1 96 ? -28.146 -2.210 1.678 1.00 86.12 96 LYS A N 1
ATOM 782 C CA . LYS A 1 96 ? -29.515 -2.424 2.160 1.00 86.12 96 LYS A CA 1
ATOM 783 C C . LYS A 1 96 ? -30.577 -1.971 1.152 1.00 86.12 96 LYS A C 1
ATOM 785 O O . LYS A 1 96 ? -31.661 -2.538 1.123 1.00 86.12 96 LYS A O 1
ATOM 790 N N . GLU A 1 97 ? -30.255 -0.971 0.336 1.00 81.25 97 GLU A N 1
ATOM 791 C CA . GLU A 1 97 ? -31.148 -0.397 -0.678 1.00 81.25 97 GLU A CA 1
ATOM 792 C C . GLU A 1 97 ? -30.913 -0.969 -2.090 1.00 81.25 97 GLU A C 1
ATOM 794 O O . GLU A 1 97 ? -31.560 -0.543 -3.044 1.00 81.25 97 GLU A O 1
ATOM 799 N N . LEU A 1 98 ? -29.991 -1.927 -2.256 1.00 84.56 98 LEU A N 1
ATOM 800 C CA . LEU A 1 98 ? -29.708 -2.539 -3.556 1.00 84.56 98 LEU A CA 1
ATOM 801 C C . LEU A 1 98 ? -30.601 -3.761 -3.797 1.00 84.56 98 LEU A C 1
ATOM 803 O O . LEU A 1 98 ? -3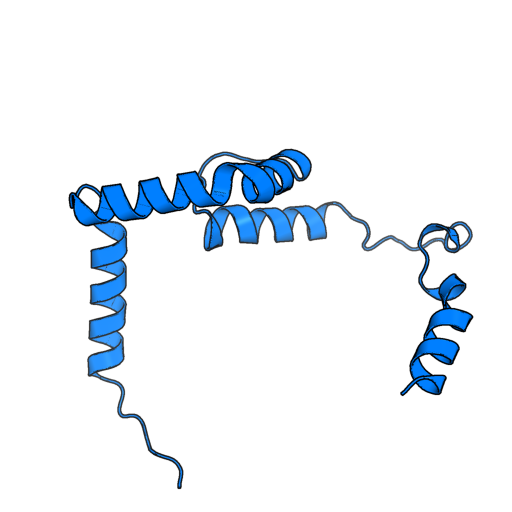0.380 -4.835 -3.240 1.00 84.56 98 LEU A O 1
ATOM 807 N N . GLU A 1 99 ? -31.565 -3.626 -4.707 1.00 77.69 99 GLU A N 1
ATOM 808 C CA . GLU A 1 99 ? -32.266 -4.771 -5.291 1.00 77.69 99 GLU A CA 1
ATOM 809 C C . GLU A 1 99 ? -31.385 -5.432 -6.359 1.00 77.69 99 GLU A C 1
ATOM 811 O O . GLU A 1 99 ? -31.207 -4.920 -7.467 1.00 77.69 99 GLU A O 1
ATOM 816 N N . VAL A 1 100 ? -30.815 -6.594 -6.036 1.00 78.88 100 VAL A N 1
ATOM 817 C CA . VAL A 1 100 ? -30.065 -7.391 -7.012 1.00 78.88 100 VAL A CA 1
ATOM 818 C C . VAL A 1 100 ? -31.061 -8.088 -7.935 1.00 78.88 100 VAL A C 1
ATOM 820 O O . VAL A 1 100 ? -31.658 -9.105 -7.574 1.00 78.88 100 VAL A O 1
ATOM 823 N N . LYS A 1 101 ? -31.236 -7.556 -9.148 1.00 75.44 101 LYS A N 1
ATOM 824 C CA . LYS A 1 101 ? -31.935 -8.276 -10.215 1.00 75.44 101 LYS A CA 1
ATOM 825 C C . LYS A 1 101 ? -31.128 -9.529 -10.554 1.00 75.44 101 LYS A C 1
ATOM 827 O O . LYS A 1 101 ? -29.984 -9.439 -10.987 1.00 75.44 101 LYS A O 1
ATOM 832 N N . LYS A 1 102 ? -31.715 -10.704 -10.323 1.00 69.81 102 LYS A N 1
ATOM 833 C CA . LYS A 1 102 ? -31.198 -11.954 -10.883 1.00 69.81 102 LYS A CA 1
ATOM 834 C C . LYS A 1 102 ? -31.515 -11.945 -12.372 1.00 69.81 102 LYS A C 1
ATOM 836 O O . LYS A 1 102 ? -32.655 -12.223 -12.745 1.00 69.81 102 LYS A O 1
ATOM 841 N N . ASP A 1 103 ? -30.530 -11.605 -13.192 1.00 68.56 103 ASP A N 1
ATOM 842 C CA . ASP A 1 103 ? -30.610 -11.889 -14.620 1.00 68.56 103 ASP A CA 1
ATOM 843 C C . ASP A 1 103 ? -30.704 -13.414 -14.798 1.00 68.56 103 ASP A C 1
ATOM 845 O O . ASP A 1 103 ? -29.959 -14.173 -14.168 1.00 68.56 103 ASP A O 1
ATOM 849 N N . ARG A 1 104 ? -31.727 -13.837 -15.549 1.00 54.72 104 ARG A N 1
ATOM 850 C CA . ARG A 1 104 ? -31.981 -15.231 -15.936 1.00 54.72 104 ARG A CA 1
ATOM 851 C C . ARG A 1 104 ? -31.010 -15.677 -17.013 1.00 54.72 104 ARG A C 1
ATOM 853 O O . ARG A 1 104 ? -30.740 -14.853 -17.913 1.00 54.72 104 ARG A O 1
#

Sequence (104 aa):
MEEHIVGFWERKTEWCLCCRSSYLTRGHNTNNMVEVSIRIIKDNILQLCKALN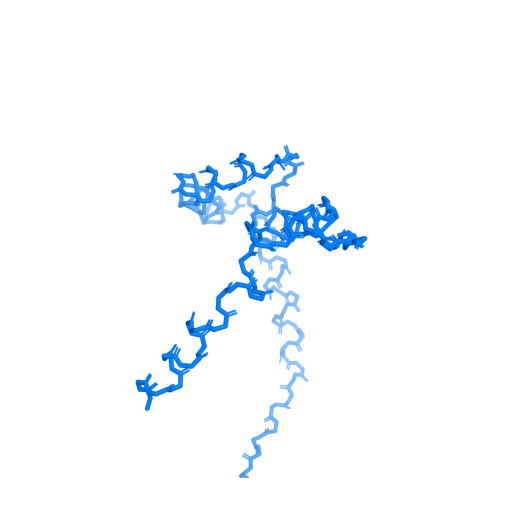AVATIDFVSNQLEQHYVGCIRKYALSRVAKPELLYNKFYLKAKELEVKKDR

Organism: NCBI:txid1586634